Protein AF-A0A848XH91-F1 (afdb_monomer_lite)

Sequence (110 aa):
MLQIELWKRVLIWAACAAGLWFAMPNLFYTSVERHNDAVAEIELLGESPQRLEAAGAWPGALPSSLVNLGLDLRGGAHLLAEVQVTDVYADRIDAYWPDVRDALREVRAE

Secondary structure (DSSP, 8-state):
-----HHHHHHHHHHHHHHHHHHGGGGGHHHHHHHHHHHHHHHHH---HHHHHHHTTS-TTS--------HHHHT---------HHHHHHHHHHHTHHHHHHHHHHHHH-

Structure (mmCIF, N/CA/C/O backbone):
data_AF-A0A848XH91-F1
#
_entry.id   AF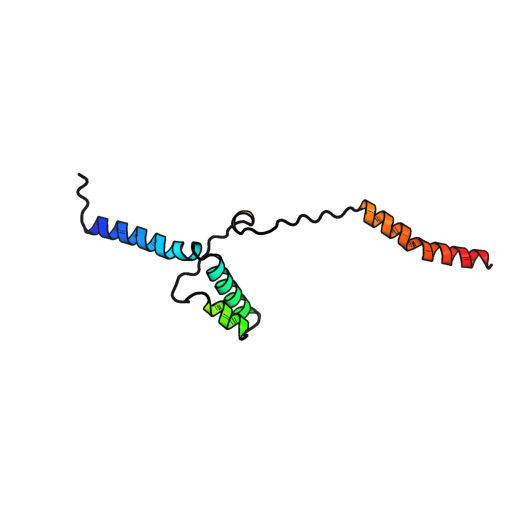-A0A848XH91-F1
#
loop_
_atom_site.group_PDB
_atom_site.id
_atom_site.type_symbol
_atom_site.label_atom_id
_atom_site.label_alt_id
_atom_site.label_comp_id
_atom_site.label_asym_id
_atom_site.label_entity_id
_atom_site.label_seq_id
_atom_site.pdbx_PDB_ins_code
_atom_site.Cartn_x
_atom_site.Cartn_y
_atom_site.Cartn_z
_atom_site.occupancy
_atom_site.B_iso_or_equiv
_atom_site.auth_seq_id
_atom_site.auth_comp_id
_atom_site.auth_asym_id
_atom_site.auth_atom_id
_atom_site.pdbx_PDB_model_num
ATOM 1 N N . MET A 1 1 ? -38.066 7.730 24.195 1.00 60.88 1 MET A N 1
ATOM 2 C CA . MET A 1 1 ? -36.630 7.426 24.398 1.00 60.88 1 MET A CA 1
ATOM 3 C C . MET A 1 1 ? -36.431 5.952 24.080 1.00 60.88 1 MET A C 1
ATOM 5 O O . MET A 1 1 ? -37.174 5.152 24.633 1.00 60.88 1 MET A O 1
ATOM 9 N N . LEU A 1 2 ? -35.535 5.584 23.156 1.00 67.75 2 LEU A N 1
ATOM 10 C CA . LEU A 1 2 ? -35.311 4.173 22.808 1.00 67.75 2 LEU A CA 1
ATOM 11 C C . LEU A 1 2 ? -34.726 3.418 24.021 1.00 67.75 2 LEU A C 1
ATOM 13 O O . LEU A 1 2 ? -33.547 3.552 24.350 1.00 67.75 2 LEU A O 1
ATOM 17 N N . GLN A 1 3 ? -35.569 2.640 24.701 1.00 83.25 3 GLN A N 1
ATOM 18 C CA . GLN A 1 3 ? -35.179 1.694 25.749 1.00 83.25 3 GLN A CA 1
ATOM 19 C C . GLN A 1 3 ? -34.543 0.473 25.065 1.00 83.25 3 GLN A C 1
ATOM 21 O O . GLN A 1 3 ? -35.234 -0.429 24.601 1.00 83.25 3 GLN A O 1
ATOM 26 N N . ILE A 1 4 ? -33.218 0.491 24.909 1.00 86.00 4 ILE A N 1
ATOM 27 C CA . ILE A 1 4 ? -32.450 -0.630 24.351 1.00 86.00 4 ILE A CA 1
ATOM 28 C C . ILE A 1 4 ? -31.841 -1.400 25.520 1.00 86.00 4 ILE A C 1
ATOM 30 O O . ILE A 1 4 ? -31.055 -0.826 26.273 1.00 86.00 4 ILE A O 1
ATOM 34 N N . GLU A 1 5 ? -32.179 -2.684 25.629 1.00 94.06 5 GLU A N 1
ATOM 35 C CA . GLU A 1 5 ? -31.619 -3.621 26.610 1.00 94.06 5 GLU A CA 1
ATOM 36 C C . GLU A 1 5 ? -30.081 -3.616 26.624 1.00 94.06 5 GLU A C 1
ATOM 38 O O . GLU A 1 5 ? -29.442 -3.531 25.569 1.00 94.06 5 GLU A O 1
ATOM 43 N N . LEU A 1 6 ? -29.476 -3.752 27.812 1.00 92.31 6 LEU A N 1
ATOM 44 C CA . LEU A 1 6 ? -28.022 -3.630 28.008 1.00 92.31 6 LEU A CA 1
ATOM 45 C C . LEU A 1 6 ? -27.223 -4.571 27.094 1.00 92.31 6 LEU A C 1
ATOM 47 O O . LEU A 1 6 ? -26.255 -4.141 26.474 1.00 92.31 6 LEU A O 1
ATOM 51 N N . TRP A 1 7 ? -27.657 -5.824 26.941 1.00 94.62 7 TRP A N 1
ATOM 52 C CA . TRP A 1 7 ? -26.965 -6.804 26.096 1.00 94.62 7 TRP A CA 1
ATOM 53 C C . TRP A 1 7 ? -26.952 -6.401 24.614 1.00 94.62 7 TRP A C 1
ATOM 55 O O . TRP A 1 7 ? -25.943 -6.582 23.936 1.00 94.62 7 TRP A O 1
ATOM 65 N N . LYS A 1 8 ? -28.035 -5.781 24.118 1.00 94.56 8 LYS A N 1
ATOM 66 C CA . LYS A 1 8 ? -28.104 -5.268 22.741 1.00 94.56 8 LYS A CA 1
ATOM 67 C C . LYS A 1 8 ? -27.130 -4.109 22.559 1.00 94.56 8 LYS A C 1
ATOM 69 O O . LYS A 1 8 ? -26.444 -4.047 21.547 1.00 94.56 8 LYS A O 1
ATOM 74 N N . ARG A 1 9 ? -27.028 -3.215 23.552 1.00 94.25 9 ARG A N 1
ATOM 75 C CA . ARG A 1 9 ? -26.046 -2.116 23.534 1.00 94.25 9 ARG A CA 1
ATOM 76 C C . ARG A 1 9 ? -24.615 -2.645 23.517 1.00 94.25 9 ARG A C 1
ATOM 78 O O . ARG A 1 9 ? -23.814 -2.159 22.728 1.00 94.25 9 ARG A O 1
ATOM 85 N N . VAL A 1 10 ? -24.312 -3.644 24.347 1.00 96.38 10 VAL A N 1
ATOM 86 C CA . VAL A 1 10 ? -22.986 -4.281 24.387 1.00 96.38 10 VAL A CA 1
ATOM 87 C C . VAL A 1 10 ? -22.643 -4.908 23.037 1.00 96.38 10 VAL A C 1
ATOM 89 O O . VAL A 1 10 ? -21.552 -4.670 22.532 1.00 96.38 10 VAL A O 1
ATOM 92 N N . LEU A 1 11 ? -23.576 -5.632 22.411 1.00 96.69 11 LEU A N 1
ATOM 93 C CA . LEU A 1 11 ? -23.356 -6.208 21.081 1.00 96.69 11 LEU A CA 1
ATOM 94 C C . LEU A 1 11 ? -23.101 -5.151 20.005 1.00 96.69 11 LEU A C 1
ATOM 96 O O . LEU A 1 11 ? -22.206 -5.331 19.184 1.00 96.69 11 LEU A O 1
ATOM 100 N N . ILE A 1 12 ? -23.855 -4.048 20.018 1.00 95.56 12 ILE A N 1
ATOM 101 C CA . ILE A 1 12 ? -23.651 -2.943 19.072 1.00 95.56 12 ILE A CA 1
ATOM 102 C C . ILE A 1 12 ? -22.238 -2.371 19.231 1.00 95.56 12 ILE A C 1
ATOM 104 O O . ILE A 1 12 ? -21.502 -2.269 18.252 1.00 95.56 12 ILE A O 1
ATOM 108 N N . TRP A 1 13 ? -21.833 -2.055 20.464 1.00 97.12 13 TRP A N 1
ATOM 109 C CA . TRP A 1 13 ? -20.495 -1.530 20.736 1.00 97.12 13 TRP A CA 1
ATOM 110 C C . TRP A 1 13 ? -19.390 -2.517 20.366 1.00 97.12 13 TRP A C 1
ATOM 112 O O . TRP A 1 13 ? -18.393 -2.105 19.779 1.00 97.12 13 TRP A O 1
ATOM 122 N N . ALA A 1 14 ? -19.574 -3.807 20.649 1.00 97.69 14 ALA A N 1
ATOM 123 C CA . ALA A 1 14 ? -18.622 -4.845 20.275 1.00 97.69 14 ALA A CA 1
ATOM 124 C C . ALA A 1 14 ? -18.463 -4.952 18.750 1.00 97.69 14 ALA A C 1
ATOM 126 O O . ALA A 1 14 ? -17.338 -5.008 18.259 1.00 97.69 14 ALA A O 1
ATOM 127 N N . ALA A 1 15 ? -19.565 -4.915 17.995 1.00 97.38 15 ALA A N 1
ATOM 128 C CA . ALA A 1 15 ? -19.528 -4.946 16.534 1.00 97.38 15 ALA A CA 1
ATOM 129 C C . ALA A 1 15 ? -18.821 -3.711 15.951 1.00 97.38 15 ALA A C 1
ATOM 131 O O . ALA A 1 15 ? -17.963 -3.846 15.078 1.00 97.38 15 ALA A O 1
ATOM 132 N N . CYS A 1 16 ? -19.121 -2.513 16.466 1.00 97.00 16 CYS A N 1
ATOM 133 C CA . CYS A 1 16 ? -18.432 -1.288 16.057 1.00 97.00 16 CYS A CA 1
ATOM 134 C C . CYS A 1 16 ? -16.933 -1.334 16.390 1.00 97.00 16 CYS A C 1
ATOM 136 O O . CYS A 1 16 ? -16.110 -0.994 15.543 1.00 97.00 16 CYS A O 1
ATOM 138 N N . ALA A 1 17 ? -16.571 -1.783 17.596 1.00 97.12 17 ALA A N 1
ATOM 139 C CA . ALA A 1 17 ? -15.179 -1.906 18.020 1.00 97.12 17 ALA A CA 1
ATOM 140 C C . ALA A 1 17 ? -14.406 -2.918 17.162 1.00 97.12 17 ALA A C 1
ATOM 142 O O . ALA A 1 17 ? -13.282 -2.634 16.755 1.00 97.12 17 ALA A O 1
ATOM 143 N N . ALA A 1 18 ? -15.018 -4.057 16.824 1.00 95.75 18 ALA A N 1
ATOM 144 C CA . ALA A 1 18 ? -14.427 -5.033 15.913 1.00 95.75 18 ALA A CA 1
ATOM 145 C C . ALA A 1 18 ? -14.200 -4.437 14.514 1.00 95.75 18 ALA A C 1
ATOM 147 O O . ALA A 1 18 ? -13.117 -4.589 13.953 1.00 95.75 18 ALA A O 1
ATOM 148 N N . GLY A 1 19 ? -15.179 -3.703 13.974 1.00 94.81 19 GLY A N 1
ATOM 149 C CA . GLY A 1 19 ? -15.027 -3.005 12.695 1.00 94.81 19 GLY A CA 1
ATOM 150 C C . GLY A 1 19 ? -13.859 -2.015 12.702 1.00 94.81 19 GLY A C 1
ATOM 151 O O . GLY A 1 19 ? -13.036 -2.027 11.790 1.00 94.81 19 GLY A O 1
ATOM 152 N N . LEU A 1 20 ? -13.738 -1.209 13.761 1.00 94.75 20 LEU A N 1
ATOM 153 C CA . LEU A 1 20 ? -12.615 -0.281 13.930 1.00 94.75 20 LEU A CA 1
ATOM 154 C C . LEU A 1 20 ? -11.274 -1.010 14.059 1.00 94.75 20 LEU A C 1
ATOM 156 O O . LEU A 1 20 ? -10.296 -0.569 13.466 1.00 94.75 20 LEU A O 1
ATOM 160 N N . TRP A 1 21 ? -11.229 -2.133 14.779 1.00 94.19 21 TRP A N 1
ATOM 161 C CA . TRP A 1 21 ? -10.019 -2.943 14.941 1.00 94.19 21 TRP A CA 1
ATOM 162 C C . TRP A 1 21 ? -9.488 -3.474 13.605 1.00 94.19 21 TRP A C 1
ATOM 164 O O . TRP A 1 21 ? -8.302 -3.337 13.317 1.00 94.19 21 TRP A O 1
ATOM 174 N N . PHE A 1 22 ? -10.364 -4.017 12.755 1.00 93.81 22 PHE A N 1
ATOM 175 C CA . PHE A 1 22 ? -9.973 -4.501 11.426 1.00 93.81 22 PHE A CA 1
ATOM 176 C C . PHE A 1 22 ? -9.721 -3.374 10.417 1.00 93.81 22 PHE A C 1
ATOM 178 O O . PHE A 1 22 ? -8.946 -3.557 9.482 1.00 93.81 22 PHE A O 1
ATOM 185 N N . ALA A 1 23 ? -10.341 -2.206 10.596 1.00 93.94 23 ALA A N 1
ATOM 186 C CA . ALA A 1 23 ? -10.102 -1.043 9.744 1.00 93.94 23 ALA A CA 1
ATOM 187 C C . ALA A 1 23 ? -8.824 -0.272 10.118 1.00 93.94 23 ALA A C 1
ATOM 189 O O . ALA A 1 23 ? -8.234 0.362 9.242 1.00 93.94 23 ALA A O 1
ATOM 190 N N . MET A 1 24 ? -8.377 -0.352 11.377 1.00 94.38 24 MET A N 1
ATOM 191 C CA . MET A 1 24 ? -7.215 0.360 11.926 1.00 94.38 24 MET A CA 1
ATOM 192 C C . MET A 1 24 ? -5.945 0.305 11.055 1.00 94.38 24 MET A C 1
ATOM 194 O O . MET A 1 24 ? -5.319 1.356 10.908 1.00 94.38 24 MET A O 1
ATOM 198 N N . PRO A 1 25 ? -5.550 -0.830 10.438 1.00 94.12 25 PRO A N 1
ATOM 199 C CA . PRO A 1 25 ? -4.327 -0.893 9.631 1.00 94.12 25 PRO A CA 1
ATOM 200 C C . PRO A 1 25 ? -4.343 0.085 8.450 1.00 94.12 25 PRO A C 1
ATOM 202 O O . PRO A 1 25 ? -3.307 0.629 8.080 1.00 94.12 25 PRO A O 1
ATOM 205 N N . ASN A 1 26 ? -5.526 0.397 7.910 1.00 92.38 26 ASN A N 1
ATOM 206 C CA . ASN A 1 26 ? -5.675 1.338 6.798 1.00 92.38 26 ASN A CA 1
ATOM 207 C C . ASN A 1 26 ? -5.355 2.791 7.197 1.00 92.38 26 ASN A C 1
ATOM 209 O O . ASN A 1 26 ? -5.048 3.598 6.325 1.00 92.38 26 ASN A O 1
ATOM 213 N N . LEU A 1 27 ? -5.386 3.133 8.494 1.00 91.31 27 LEU A N 1
ATOM 214 C CA . LEU A 1 27 ? -4.925 4.438 8.995 1.00 91.31 27 LEU A CA 1
ATOM 215 C C . LEU A 1 27 ? -3.394 4.557 8.976 1.00 91.31 27 LEU A C 1
ATOM 217 O O . LEU A 1 27 ? -2.864 5.663 8.916 1.00 91.31 27 LEU A O 1
ATOM 221 N N . PHE A 1 28 ? -2.690 3.424 9.008 1.00 92.12 28 PHE A N 1
ATOM 222 C CA . PHE A 1 28 ? -1.229 3.326 8.998 1.00 92.12 28 PHE A CA 1
ATOM 223 C C . PHE A 1 28 ? -0.736 2.634 7.725 1.00 92.12 28 PHE A C 1
ATOM 225 O O . PHE A 1 28 ? 0.181 1.814 7.763 1.00 92.12 28 PHE A O 1
ATOM 232 N N . TYR A 1 29 ? -1.365 2.974 6.598 1.00 90.75 29 TYR A N 1
ATOM 233 C CA . TYR A 1 29 ? -1.221 2.278 5.323 1.00 90.75 29 TYR A CA 1
ATOM 234 C C . TYR A 1 29 ? 0.239 1.987 4.944 1.00 90.75 29 TYR A C 1
ATOM 236 O O . TYR A 1 29 ? 0.606 0.838 4.731 1.00 90.75 29 TYR A O 1
ATOM 244 N N . THR A 1 30 ? 1.093 3.013 4.939 1.00 90.00 30 THR A N 1
ATOM 245 C CA . THR A 1 30 ? 2.499 2.911 4.514 1.00 90.00 30 THR A CA 1
ATOM 246 C C . THR A 1 30 ? 3.350 2.027 5.427 1.00 90.00 30 THR A C 1
ATOM 248 O O . THR A 1 30 ? 4.244 1.329 4.953 1.00 90.00 30 THR A O 1
ATOM 251 N N . SER A 1 31 ? 3.086 2.036 6.736 1.00 92.19 31 SER A N 1
ATOM 252 C CA . SER A 1 31 ? 3.804 1.197 7.702 1.00 92.19 31 SER A CA 1
ATOM 253 C C . SER A 1 31 ? 3.428 -0.275 7.551 1.00 92.19 31 SER A C 1
ATOM 255 O O . SER A 1 31 ? 4.299 -1.142 7.595 1.00 92.19 31 SER A O 1
ATOM 257 N N . VAL A 1 32 ? 2.136 -0.552 7.356 1.00 94.19 32 VAL A N 1
ATOM 258 C CA . VAL A 1 32 ? 1.612 -1.915 7.189 1.00 94.19 32 VAL A CA 1
ATOM 259 C C . VAL A 1 32 ? 2.009 -2.486 5.826 1.00 94.19 32 VAL A C 1
ATOM 261 O O . VAL A 1 32 ? 2.370 -3.655 5.747 1.00 94.19 32 VAL A O 1
ATOM 264 N N . GLU A 1 33 ? 2.001 -1.666 4.772 1.00 92.88 33 GLU A N 1
ATOM 265 C CA . GLU A 1 33 ? 2.470 -2.047 3.433 1.00 92.88 33 GLU A CA 1
ATOM 266 C C . GLU A 1 33 ? 3.943 -2.461 3.488 1.00 92.88 33 GLU A C 1
ATOM 268 O O . GLU A 1 33 ? 4.270 -3.584 3.122 1.00 92.88 33 GLU A O 1
ATOM 273 N N . ARG A 1 34 ? 4.808 -1.635 4.096 1.00 92.50 34 ARG A N 1
ATOM 274 C CA . ARG A 1 34 ? 6.231 -1.965 4.280 1.00 92.50 34 ARG A CA 1
ATOM 275 C C . ARG A 1 34 ? 6.450 -3.266 5.057 1.00 92.50 34 ARG A C 1
ATOM 277 O O . ARG A 1 34 ? 7.347 -4.029 4.713 1.00 92.50 34 ARG A O 1
ATOM 284 N N . HIS A 1 35 ? 5.666 -3.504 6.108 1.00 93.94 35 HIS A N 1
ATOM 285 C CA . HIS A 1 35 ? 5.730 -4.754 6.865 1.00 93.94 35 HIS A CA 1
ATOM 286 C C . HIS A 1 35 ? 5.336 -5.954 5.996 1.00 93.94 35 HIS A C 1
ATOM 288 O O . HIS A 1 35 ? 6.079 -6.930 5.939 1.00 93.94 35 HIS A O 1
ATOM 294 N N . ASN A 1 36 ? 4.194 -5.873 5.307 1.00 94.25 36 ASN A N 1
ATOM 295 C CA . ASN A 1 36 ? 3.684 -6.953 4.463 1.00 94.25 36 ASN A CA 1
ATOM 296 C C . ASN A 1 36 ? 4.643 -7.269 3.305 1.00 94.25 36 ASN A C 1
ATOM 298 O O . ASN A 1 36 ? 4.916 -8.442 3.050 1.00 94.25 36 ASN A O 1
ATOM 302 N N . ASP A 1 37 ? 5.194 -6.241 2.656 1.00 93.50 37 ASP A N 1
ATOM 303 C CA . ASP A 1 37 ? 6.176 -6.390 1.579 1.00 93.50 37 ASP A CA 1
ATOM 304 C C . ASP A 1 37 ? 7.459 -7.054 2.097 1.00 93.50 37 ASP A C 1
ATOM 306 O O . ASP A 1 37 ? 7.968 -7.991 1.485 1.00 93.50 37 ASP A O 1
ATOM 310 N N . ALA A 1 38 ? 7.949 -6.641 3.271 1.00 94.25 38 ALA A N 1
ATOM 311 C CA . ALA A 1 38 ? 9.129 -7.243 3.884 1.00 94.25 38 ALA A CA 1
ATOM 312 C C . ALA A 1 38 ? 8.909 -8.712 4.272 1.00 94.25 38 ALA A C 1
ATOM 314 O O . ALA A 1 38 ? 9.793 -9.538 4.052 1.00 94.25 38 ALA A O 1
ATOM 315 N N . VAL A 1 39 ? 7.740 -9.055 4.824 1.00 93.62 39 VAL A N 1
ATOM 316 C CA . VAL A 1 39 ? 7.382 -10.446 5.149 1.00 93.62 39 VAL A CA 1
ATOM 317 C C . VAL A 1 39 ? 7.336 -11.298 3.878 1.00 93.62 39 VAL A C 1
ATOM 319 O O . VAL A 1 39 ? 7.952 -12.363 3.845 1.00 93.62 39 VAL A O 1
ATOM 322 N N . ALA A 1 40 ? 6.705 -10.804 2.809 1.00 94.00 40 ALA A N 1
ATOM 323 C CA . ALA A 1 40 ? 6.662 -11.499 1.522 1.00 94.00 40 ALA A CA 1
ATOM 324 C C . ALA A 1 40 ? 8.064 -11.679 0.905 1.00 94.00 40 ALA A C 1
ATOM 326 O O . ALA A 1 40 ? 8.388 -12.742 0.372 1.00 94.00 40 ALA A O 1
ATOM 327 N N . GLU A 1 41 ? 8.932 -10.669 1.005 1.00 93.75 41 GLU A N 1
ATOM 328 C CA . GLU A 1 41 ? 10.321 -10.777 0.550 1.00 93.75 41 GLU A CA 1
ATOM 329 C C . GLU A 1 41 ? 11.140 -11.786 1.361 1.00 93.75 41 GLU A C 1
ATOM 331 O O . GLU A 1 41 ? 11.978 -12.481 0.786 1.00 93.75 41 GLU A O 1
ATOM 336 N N . ILE A 1 42 ? 10.926 -11.877 2.677 1.00 94.00 42 ILE A N 1
ATOM 337 C CA . ILE A 1 42 ? 11.600 -12.870 3.526 1.00 94.00 42 ILE A CA 1
ATOM 338 C C . ILE A 1 42 ? 11.193 -14.284 3.107 1.00 94.00 42 ILE A C 1
ATOM 340 O O . ILE A 1 42 ? 12.059 -15.154 3.008 1.00 94.00 42 ILE A O 1
ATOM 344 N N . GLU A 1 43 ? 9.911 -14.507 2.811 1.00 93.50 43 GLU A N 1
ATOM 345 C CA . GLU A 1 43 ? 9.418 -15.804 2.331 1.00 93.50 43 GLU A CA 1
ATOM 346 C C . GLU A 1 43 ? 10.049 -16.211 0.987 1.00 93.50 43 GLU A C 1
ATOM 348 O O . GLU A 1 43 ? 10.361 -17.385 0.782 1.00 93.50 43 GLU A O 1
ATOM 353 N N . LEU A 1 44 ? 10.274 -15.253 0.081 1.00 94.19 44 LEU A N 1
ATOM 354 C CA . LEU A 1 44 ? 10.823 -15.501 -1.259 1.00 94.19 44 LEU A CA 1
ATOM 355 C C . LEU A 1 44 ? 12.356 -15.583 -1.307 1.00 94.19 44 LEU A C 1
ATOM 357 O O . LEU A 1 44 ? 12.912 -16.412 -2.027 1.00 94.19 44 LEU A O 1
ATOM 361 N N . LEU A 1 45 ? 13.043 -14.684 -0.603 1.00 92.69 45 LEU A N 1
ATOM 362 C CA . LEU A 1 45 ? 14.482 -14.425 -0.755 1.00 92.69 45 LEU A CA 1
ATOM 363 C C . LEU A 1 45 ? 15.287 -14.732 0.513 1.00 92.69 45 LEU A C 1
ATOM 365 O O . LEU A 1 45 ? 16.512 -14.581 0.511 1.00 92.69 45 LEU A O 1
ATOM 369 N N . GLY A 1 46 ? 14.620 -15.143 1.590 1.00 91.12 46 GLY A N 1
ATOM 370 C CA . GLY A 1 46 ? 15.229 -15.409 2.885 1.00 91.12 46 GLY A CA 1
ATOM 371 C C . GLY A 1 46 ? 15.468 -14.155 3.728 1.00 91.12 46 GLY A C 1
ATOM 372 O O . GLY A 1 46 ? 15.307 -13.006 3.301 1.00 91.12 46 GLY A O 1
ATOM 373 N N . GLU A 1 47 ? 15.871 -14.388 4.970 1.00 93.12 47 GLU A N 1
ATOM 374 C CA . GLU A 1 47 ? 16.070 -13.341 5.966 1.00 93.12 47 GLU A CA 1
ATOM 375 C C . GLU A 1 47 ? 17.317 -12.496 5.662 1.00 93.12 47 GLU A C 1
ATOM 377 O O . GLU A 1 47 ? 18.411 -13.011 5.426 1.00 93.12 47 GLU A O 1
ATOM 382 N N . SER A 1 48 ? 17.159 -11.173 5.703 1.00 93.12 48 SER A N 1
ATOM 383 C CA . SER A 1 48 ? 18.271 -10.223 5.757 1.00 93.12 48 SER A CA 1
ATOM 384 C C . SER A 1 48 ? 18.060 -9.255 6.92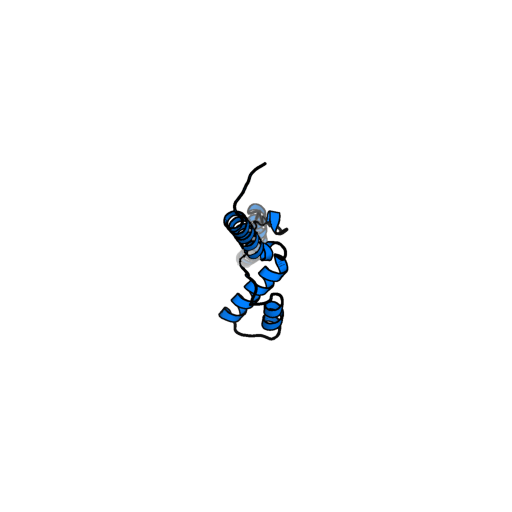4 1.00 93.12 48 SER A C 1
ATOM 386 O O . SER A 1 48 ? 16.910 -9.023 7.312 1.00 93.12 48 SER A O 1
ATOM 388 N N . PRO A 1 49 ? 19.128 -8.650 7.478 1.00 91.94 49 PRO A N 1
ATOM 389 C CA . PRO A 1 49 ? 18.998 -7.680 8.567 1.00 91.94 49 PRO A CA 1
ATOM 390 C C . PRO A 1 49 ? 18.034 -6.534 8.230 1.00 91.94 49 PRO A C 1
ATOM 392 O O . PRO A 1 49 ? 17.231 -6.134 9.066 1.00 91.94 49 PRO A O 1
ATOM 395 N N . GLN A 1 50 ? 18.063 -6.061 6.982 1.00 91.25 50 GLN A N 1
ATOM 396 C CA . GLN A 1 50 ? 17.200 -4.983 6.499 1.00 91.25 50 GLN A CA 1
ATOM 397 C C . GLN A 1 50 ? 15.731 -5.413 6.402 1.00 91.25 50 GLN A C 1
ATOM 399 O O . GLN A 1 50 ? 14.841 -4.643 6.759 1.00 91.25 50 GLN A O 1
ATOM 404 N N . ARG A 1 51 ? 15.453 -6.643 5.947 1.00 91.00 51 ARG A N 1
ATOM 405 C CA . ARG A 1 51 ? 14.072 -7.143 5.857 1.00 91.00 51 ARG A CA 1
ATOM 406 C C . ARG A 1 51 ? 13.466 -7.394 7.232 1.00 91.00 51 ARG A C 1
ATOM 408 O O . ARG A 1 51 ? 12.295 -7.100 7.434 1.00 91.00 51 ARG A O 1
ATOM 415 N N . LEU A 1 52 ? 14.259 -7.881 8.188 1.00 92.00 52 LEU A N 1
ATOM 416 C CA . LEU A 1 52 ? 13.808 -8.074 9.569 1.00 92.00 52 LEU A CA 1
ATOM 417 C C . LEU A 1 52 ? 13.451 -6.742 10.239 1.00 92.00 52 LEU A C 1
ATOM 419 O O . LEU A 1 52 ? 12.445 -6.653 10.939 1.00 92.00 52 LEU A O 1
ATOM 423 N N . GLU A 1 53 ? 14.235 -5.693 9.987 1.00 92.50 53 GLU A N 1
ATOM 424 C CA . GLU A 1 53 ? 13.925 -4.343 10.462 1.00 92.50 53 GLU A CA 1
ATOM 425 C C . GLU A 1 53 ? 12.624 -3.809 9.841 1.00 92.50 53 GLU A C 1
ATOM 427 O O . GLU A 1 53 ? 11.758 -3.303 10.557 1.00 92.50 53 GLU A O 1
ATOM 432 N N . ALA A 1 54 ? 12.442 -3.978 8.528 1.00 90.44 54 ALA A N 1
ATOM 433 C CA . ALA A 1 54 ? 11.226 -3.561 7.830 1.00 90.44 54 ALA A CA 1
ATOM 434 C C . ALA A 1 54 ? 9.982 -4.350 8.284 1.00 90.44 54 ALA A C 1
ATOM 436 O O . ALA A 1 54 ? 8.925 -3.754 8.498 1.00 90.44 54 ALA A O 1
ATOM 437 N N . ALA A 1 55 ? 10.113 -5.655 8.533 1.00 91.94 55 ALA A N 1
ATOM 438 C CA . ALA A 1 55 ? 9.069 -6.471 9.149 1.00 91.94 55 ALA A CA 1
ATOM 439 C C . ALA A 1 55 ? 8.793 -6.049 10.609 1.00 91.94 55 ALA A C 1
ATOM 441 O O . ALA A 1 55 ? 7.679 -6.195 11.100 1.00 91.94 55 ALA A O 1
ATOM 442 N N . GLY A 1 56 ? 9.753 -5.446 11.308 1.00 92.44 56 GLY A N 1
ATOM 443 C CA . GLY A 1 56 ? 9.545 -4.873 12.642 1.00 92.44 56 GLY A CA 1
ATOM 444 C C . GLY A 1 56 ? 8.695 -3.596 12.669 1.00 92.44 56 GLY A C 1
ATOM 445 O O . GLY A 1 56 ? 8.285 -3.165 13.747 1.00 92.44 56 GLY A O 1
ATOM 446 N N . ALA A 1 57 ? 8.402 -2.986 11.513 1.00 90.50 57 ALA A N 1
ATOM 447 C CA . ALA A 1 57 ? 7.669 -1.720 11.430 1.00 90.50 57 ALA A CA 1
ATOM 448 C C . ALA A 1 57 ? 6.188 -1.819 11.849 1.00 90.50 57 ALA A C 1
ATOM 450 O O . ALA A 1 57 ? 5.559 -0.793 12.122 1.00 90.50 57 ALA A O 1
ATOM 451 N N . TRP A 1 58 ? 5.633 -3.033 11.917 1.00 94.62 58 TRP A N 1
ATOM 452 C CA . TRP A 1 58 ? 4.269 -3.290 12.368 1.00 94.62 58 TRP A CA 1
ATOM 453 C C . TRP A 1 58 ? 4.231 -4.462 13.361 1.00 94.62 58 TRP A C 1
ATOM 455 O O . TRP A 1 58 ? 4.820 -5.511 13.093 1.00 94.62 58 TRP A O 1
ATOM 465 N N . PRO A 1 59 ? 3.547 -4.329 14.512 1.00 92.06 59 PRO A N 1
ATOM 466 C CA . PRO A 1 59 ? 3.419 -5.425 15.466 1.00 92.06 59 PRO A CA 1
ATOM 467 C C . PRO A 1 59 ? 2.639 -6.608 14.878 1.00 92.06 59 PRO A C 1
ATOM 469 O O . PRO A 1 59 ? 1.471 -6.463 14.526 1.00 92.06 59 PRO A O 1
ATOM 472 N N . GLY A 1 60 ? 3.221 -7.810 14.886 1.00 86.94 60 GLY A N 1
ATOM 473 C CA . GLY A 1 60 ? 2.563 -9.019 14.359 1.00 86.94 60 GLY A CA 1
ATOM 474 C C . GLY A 1 60 ? 1.295 -9.466 15.108 1.00 86.94 60 GLY A C 1
ATOM 475 O O . GLY A 1 60 ? 0.557 -10.313 14.620 1.00 8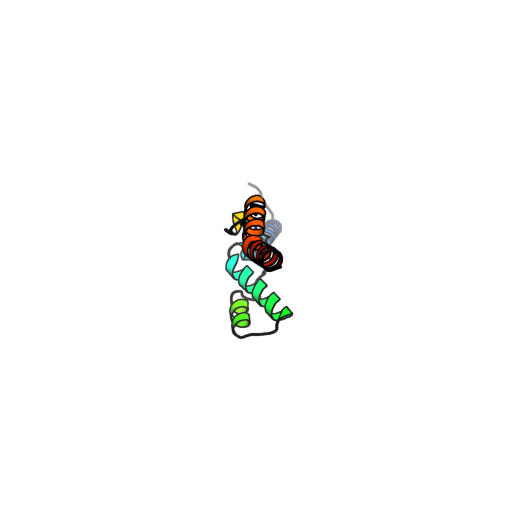6.94 60 GLY A O 1
ATOM 476 N N . ALA A 1 61 ? 1.017 -8.905 16.291 1.00 87.12 61 ALA A N 1
ATOM 477 C CA . ALA A 1 61 ? -0.229 -9.147 17.025 1.00 87.12 61 ALA A CA 1
ATOM 478 C C . ALA A 1 61 ? -1.417 -8.315 16.499 1.00 87.12 61 ALA A C 1
ATOM 480 O O . ALA A 1 61 ? -2.565 -8.585 16.860 1.00 87.12 61 ALA A O 1
ATOM 481 N N . LEU A 1 62 ? -1.151 -7.283 15.693 1.00 91.88 62 LEU A N 1
ATOM 482 C CA . LEU A 1 62 ? -2.177 -6.438 15.093 1.00 91.88 62 LEU A CA 1
ATOM 483 C C . LEU A 1 62 ? -2.582 -6.985 13.718 1.00 91.88 62 LEU A C 1
ATOM 485 O O . LEU A 1 62 ? -1.745 -7.555 13.018 1.00 91.88 62 LEU A O 1
ATOM 489 N N . PRO A 1 63 ? -3.839 -6.780 13.283 1.00 92.31 63 PRO A N 1
ATOM 490 C CA . PRO A 1 63 ? -4.231 -7.084 11.913 1.00 92.31 63 PRO A CA 1
ATOM 491 C C . PRO A 1 63 ? -3.340 -6.329 10.918 1.00 92.31 63 PRO A C 1
ATOM 493 O O . PRO A 1 63 ? -2.954 -5.189 11.171 1.00 92.31 63 PRO A O 1
ATOM 496 N N . SER A 1 64 ? -3.042 -6.944 9.778 1.00 93.94 64 SER A N 1
ATOM 497 C CA . SER A 1 64 ? -2.236 -6.347 8.702 1.00 93.94 64 SER A CA 1
ATOM 498 C C . SER A 1 64 ? -2.970 -6.307 7.355 1.00 93.94 64 SER A C 1
ATOM 500 O O . SER A 1 64 ? -2.384 -5.984 6.322 1.00 93.94 64 SER A O 1
ATOM 502 N N . SER A 1 65 ? -4.272 -6.616 7.348 1.00 91.75 65 SER A N 1
ATOM 503 C CA . SER A 1 65 ? -5.106 -6.560 6.146 1.00 91.75 65 SER A CA 1
ATOM 504 C C . SER A 1 65 ? -5.288 -5.118 5.671 1.00 91.75 65 SER A C 1
ATOM 506 O O . SER A 1 65 ? -5.873 -4.297 6.385 1.00 91.75 65 SER A O 1
ATOM 508 N N . LEU A 1 66 ? -4.844 -4.836 4.448 1.00 92.00 66 LEU A N 1
ATOM 509 C CA . LEU A 1 66 ? -5.024 -3.547 3.787 1.00 92.00 66 LEU A CA 1
ATOM 510 C C . LEU A 1 66 ? -6.053 -3.646 2.664 1.00 92.00 66 LEU A C 1
ATOM 512 O O . LEU A 1 66 ? -6.134 -4.647 1.949 1.00 92.00 66 LEU A O 1
ATOM 516 N N . VAL A 1 67 ? -6.828 -2.579 2.486 1.00 91.75 67 VAL A N 1
ATOM 517 C CA . VAL A 1 67 ? -7.651 -2.391 1.290 1.00 91.75 67 VAL A CA 1
ATOM 518 C C . VAL A 1 67 ? -6.742 -1.936 0.155 1.00 91.75 67 VAL A C 1
ATOM 520 O O . VAL A 1 67 ? -5.997 -0.972 0.303 1.00 91.75 67 VAL A O 1
ATOM 523 N N . ASN A 1 68 ? -6.823 -2.593 -1.001 1.00 88.31 68 ASN A N 1
ATOM 524 C CA . ASN A 1 68 ? -6.041 -2.202 -2.168 1.00 88.31 68 ASN A CA 1
ATOM 525 C C . ASN A 1 68 ? -6.463 -0.813 -2.662 1.00 88.31 68 ASN A C 1
ATOM 527 O O . ASN A 1 68 ? -7.471 -0.665 -3.353 1.00 88.31 68 ASN A O 1
ATOM 531 N N . LEU A 1 69 ? -5.673 0.203 -2.319 1.00 85.50 69 LEU A N 1
ATOM 532 C CA . LEU A 1 69 ? -5.850 1.550 -2.845 1.00 85.50 69 LEU A CA 1
ATOM 533 C C . LEU A 1 69 ? -5.356 1.606 -4.295 1.00 85.50 69 LEU A C 1
ATOM 535 O O . LEU A 1 69 ? -4.313 1.034 -4.617 1.00 85.50 69 LEU A O 1
ATOM 539 N N . GLY A 1 70 ? -6.102 2.284 -5.166 1.00 83.44 70 GLY A N 1
ATOM 540 C CA . GLY A 1 70 ? -5.637 2.594 -6.517 1.00 83.44 70 GLY A CA 1
ATOM 541 C C . GLY A 1 70 ? -4.470 3.586 -6.498 1.00 83.44 70 GLY A C 1
ATOM 542 O O . GLY A 1 70 ? -4.214 4.236 -5.485 1.00 83.44 70 GLY A O 1
ATOM 543 N N . LEU A 1 71 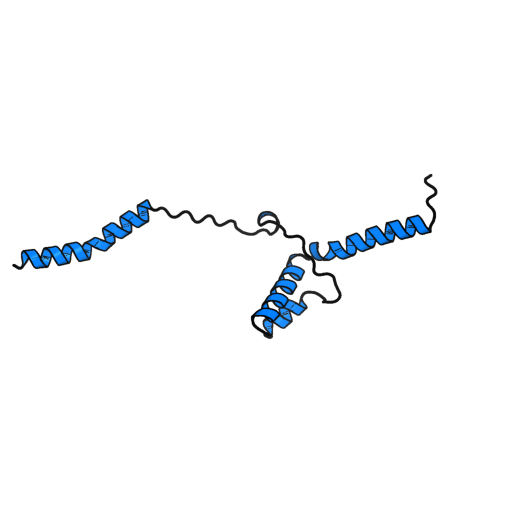? -3.787 3.731 -7.633 1.00 82.12 71 LEU A N 1
ATOM 544 C CA . LEU A 1 71 ? -2.617 4.605 -7.777 1.00 82.12 71 LEU A CA 1
ATOM 545 C C . LEU A 1 71 ? -2.887 6.061 -7.349 1.00 82.12 71 LEU A C 1
ATOM 547 O O . LEU A 1 71 ? -2.045 6.661 -6.688 1.00 82.12 71 LEU A O 1
ATOM 551 N N . ASP A 1 72 ? -4.072 6.583 -7.678 1.00 81.25 72 ASP A N 1
ATOM 552 C CA . ASP A 1 72 ? -4.517 7.941 -7.331 1.00 81.25 72 ASP A CA 1
ATOM 553 C C . ASP A 1 72 ? -4.550 8.166 -5.808 1.00 81.25 72 ASP A C 1
ATOM 555 O O . ASP A 1 72 ? -4.091 9.182 -5.299 1.00 81.25 72 ASP A O 1
ATOM 559 N N . LEU A 1 73 ? -4.994 7.154 -5.056 1.00 81.88 73 LEU A N 1
ATOM 560 C CA . LEU A 1 73 ? -5.090 7.206 -3.595 1.00 81.88 73 LEU A CA 1
ATOM 561 C C . LEU A 1 73 ? -3.779 6.832 -2.888 1.00 81.88 73 LEU A C 1
ATOM 563 O O . LEU A 1 73 ? -3.577 7.233 -1.745 1.00 81.88 73 LEU A O 1
ATOM 567 N N . ARG A 1 74 ? -2.887 6.079 -3.550 1.00 78.50 74 ARG A N 1
ATOM 568 C CA . ARG A 1 74 ? -1.529 5.792 -3.045 1.00 78.50 74 ARG A CA 1
ATOM 569 C C . ARG A 1 74 ? -0.523 6.904 -3.362 1.00 78.50 74 ARG A C 1
ATOM 571 O O . ARG A 1 74 ? 0.590 6.859 -2.851 1.00 78.50 74 ARG A O 1
ATOM 578 N N . GLY A 1 75 ? -0.889 7.887 -4.189 1.00 71.69 75 GLY A N 1
ATOM 579 C CA . GLY A 1 75 ? 0.003 8.981 -4.582 1.00 71.69 75 GLY A CA 1
ATOM 580 C C . GLY A 1 75 ? 1.157 8.544 -5.491 1.00 71.69 75 GLY A C 1
ATOM 581 O O . GLY A 1 75 ? 2.244 9.115 -5.415 1.00 71.69 75 GLY A O 1
ATOM 582 N N . GLY A 1 76 ? 0.955 7.518 -6.322 1.00 74.50 76 GLY A N 1
ATOM 583 C CA . GLY A 1 76 ? 1.968 7.070 -7.282 1.00 74.50 76 GLY A CA 1
ATOM 584 C C . GLY A 1 76 ? 1.860 7.762 -8.646 1.00 74.50 76 GLY A C 1
ATOM 585 O O . GLY A 1 76 ? 0.908 8.485 -8.929 1.00 74.50 76 GLY A O 1
ATOM 586 N N . ALA A 1 77 ? 2.843 7.529 -9.518 1.00 73.06 77 ALA A N 1
ATOM 587 C CA . ALA A 1 77 ? 2.879 8.110 -10.858 1.00 73.06 77 ALA A CA 1
ATOM 588 C C . ALA A 1 77 ? 2.371 7.118 -11.914 1.00 73.06 77 ALA A C 1
ATOM 590 O O . ALA A 1 77 ? 2.852 5.989 -11.999 1.00 73.06 77 ALA A O 1
ATOM 591 N N . HIS A 1 78 ? 1.426 7.553 -12.751 1.00 68.94 78 HIS A N 1
ATOM 592 C CA . HIS A 1 78 ? 1.018 6.807 -13.940 1.00 68.94 78 HIS A CA 1
ATOM 593 C C . HIS A 1 78 ? 1.922 7.232 -15.099 1.00 68.94 78 HIS A C 1
ATOM 595 O O . HIS A 1 78 ? 1.685 8.257 -15.739 1.00 68.94 78 HIS A O 1
ATOM 601 N N . LEU A 1 79 ? 3.002 6.484 -15.327 1.00 71.12 79 LEU A N 1
ATOM 602 C CA . LEU A 1 79 ? 3.921 6.748 -16.431 1.00 71.12 79 LEU A CA 1
ATOM 603 C C . LEU A 1 79 ? 3.383 6.086 -17.701 1.00 71.12 79 LEU A C 1
ATOM 605 O O . LEU A 1 79 ? 3.454 4.870 -17.861 1.00 71.12 79 LEU A O 1
ATOM 609 N N . LEU A 1 80 ? 2.848 6.901 -18.606 1.00 75.75 80 LEU A N 1
ATOM 610 C CA . LEU A 1 80 ? 2.556 6.493 -19.975 1.00 75.75 80 LEU A CA 1
ATOM 611 C C . LEU A 1 80 ? 3.795 6.778 -20.824 1.00 75.75 80 LEU A C 1
ATOM 613 O O . LEU A 1 80 ? 4.097 7.930 -21.122 1.00 75.75 80 LEU A O 1
ATOM 617 N N . ALA A 1 81 ? 4.532 5.727 -21.175 1.00 79.12 81 ALA A N 1
ATOM 618 C CA . ALA A 1 81 ? 5.622 5.818 -22.135 1.00 79.12 81 ALA A CA 1
ATOM 619 C C . ALA A 1 81 ? 5.061 5.555 -23.538 1.00 79.12 81 ALA A C 1
ATOM 621 O O . ALA A 1 81 ? 4.767 4.413 -23.890 1.00 79.12 81 ALA A O 1
ATOM 622 N N . GLU A 1 82 ? 4.887 6.612 -24.327 1.00 81.88 82 GLU A N 1
ATOM 623 C CA . GLU A 1 82 ? 4.568 6.499 -25.749 1.00 81.88 82 GLU A CA 1
ATOM 624 C C . GLU A 1 82 ? 5.869 6.498 -26.554 1.00 81.88 82 GLU A C 1
ATOM 626 O O . GLU A 1 82 ? 6.701 7.395 -26.416 1.00 81.88 82 GLU A O 1
ATOM 631 N N . VAL A 1 83 ? 6.062 5.470 -27.379 1.00 85.88 83 VAL A N 1
ATOM 632 C CA . VAL A 1 83 ? 7.218 5.381 -28.275 1.00 85.88 83 VAL A CA 1
ATOM 633 C C . VAL A 1 83 ? 6.827 5.970 -29.622 1.00 85.88 83 VAL A C 1
ATOM 635 O O . VAL A 1 83 ? 5.962 5.425 -30.309 1.00 85.88 83 VAL A O 1
ATOM 638 N N . GLN A 1 84 ? 7.497 7.051 -30.022 1.00 88.69 84 GLN A N 1
ATOM 639 C CA . GLN A 1 84 ? 7.324 7.641 -31.347 1.00 88.69 84 GLN A CA 1
ATOM 640 C C . GLN A 1 84 ? 8.029 6.779 -32.394 1.00 88.69 84 GLN A C 1
ATOM 642 O O . GLN A 1 84 ? 9.224 6.909 -32.650 1.00 88.69 84 GLN A O 1
ATOM 647 N N . VAL A 1 85 ? 7.281 5.851 -32.995 1.00 92.62 85 VAL A N 1
ATOM 648 C CA . VAL A 1 85 ? 7.831 4.857 -33.934 1.00 92.62 85 VAL A CA 1
ATOM 649 C C . VAL A 1 85 ? 8.480 5.527 -35.153 1.00 92.62 85 VAL A C 1
ATOM 651 O O . VAL A 1 85 ? 9.464 5.019 -35.682 1.00 92.62 85 VAL A O 1
ATOM 654 N N . THR A 1 86 ? 7.976 6.689 -35.574 1.00 92.31 86 THR A N 1
ATOM 655 C CA . THR A 1 86 ? 8.541 7.477 -36.681 1.00 92.31 86 THR A CA 1
ATOM 656 C C . THR A 1 86 ? 9.994 7.880 -36.427 1.00 92.31 86 THR A C 1
ATOM 658 O O . THR A 1 86 ? 10.817 7.746 -37.330 1.00 92.31 86 THR A O 1
ATOM 661 N N . ASP A 1 87 ? 10.323 8.296 -35.203 1.00 90.50 87 ASP A N 1
ATOM 662 C CA . ASP A 1 87 ? 11.682 8.707 -34.834 1.00 90.50 87 ASP A CA 1
ATOM 663 C C . ASP A 1 87 ? 12.619 7.490 -34.809 1.00 90.50 87 ASP A C 1
ATOM 665 O O . ASP A 1 87 ? 13.717 7.533 -35.353 1.00 90.50 87 ASP A O 1
ATOM 669 N N . VAL A 1 88 ? 12.131 6.346 -34.312 1.00 91.50 88 VAL A N 1
ATOM 670 C CA . VAL A 1 88 ? 12.872 5.071 -34.349 1.00 91.50 88 VAL A CA 1
ATOM 671 C C . VAL A 1 88 ? 13.160 4.628 -35.787 1.00 91.50 88 VAL A C 1
ATOM 673 O O . VAL A 1 88 ? 14.228 4.078 -36.064 1.00 91.50 88 VAL A O 1
ATOM 676 N N . TYR A 1 89 ? 12.227 4.846 -36.720 1.00 93.75 89 TYR A N 1
ATOM 677 C CA . TYR A 1 89 ? 12.467 4.567 -38.137 1.00 93.75 89 TYR A CA 1
ATOM 678 C C . TYR A 1 89 ? 13.527 5.494 -38.733 1.00 93.75 89 TYR A C 1
ATOM 680 O O . TYR A 1 89 ? 14.377 5.005 -39.477 1.00 93.75 89 TYR A O 1
ATOM 688 N N . ALA A 1 90 ? 13.499 6.788 -38.411 1.00 94.06 90 ALA A N 1
ATOM 689 C CA . ALA A 1 90 ? 14.503 7.745 -38.871 1.00 94.06 90 ALA A CA 1
ATOM 690 C C . ALA A 1 90 ? 15.902 7.373 -38.355 1.00 94.06 90 ALA A C 1
ATOM 692 O O . ALA A 1 90 ? 16.802 7.149 -39.166 1.00 94.06 90 ALA A O 1
ATOM 693 N N . ASP A 1 91 ? 16.044 7.158 -37.044 1.00 95.06 91 ASP A N 1
ATOM 694 C CA . ASP A 1 91 ? 17.303 6.740 -36.413 1.00 95.06 91 ASP A CA 1
ATOM 695 C C . ASP A 1 91 ? 17.842 5.443 -37.030 1.00 95.06 91 ASP A C 1
ATOM 697 O O . ASP A 1 91 ? 19.045 5.283 -37.248 1.00 95.06 91 ASP A O 1
ATOM 701 N N . ARG A 1 92 ? 16.946 4.499 -37.350 1.00 94.56 92 ARG A N 1
ATOM 702 C CA . ARG A 1 92 ? 17.326 3.235 -37.986 1.00 94.56 92 ARG A CA 1
ATOM 703 C C . ARG A 1 92 ? 17.824 3.424 -39.417 1.00 94.56 92 ARG A C 1
ATOM 705 O O . ARG A 1 92 ? 18.754 2.726 -39.810 1.00 94.56 92 ARG A O 1
ATOM 712 N N . ILE A 1 93 ? 17.214 4.317 -40.195 1.00 94.44 93 ILE A N 1
ATOM 713 C CA . IL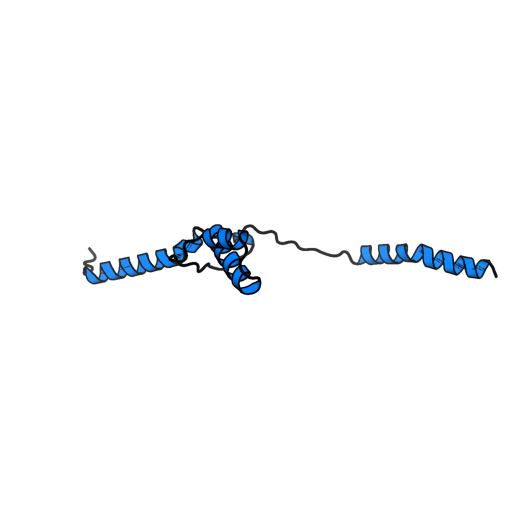E A 1 93 ? 17.679 4.637 -41.552 1.00 94.44 93 ILE A CA 1
ATOM 714 C C . ILE A 1 93 ? 19.027 5.361 -41.502 1.00 94.44 93 ILE A C 1
ATOM 716 O O . ILE A 1 93 ? 19.934 4.985 -42.246 1.00 94.44 93 ILE A O 1
ATOM 720 N N . ASP A 1 94 ? 19.196 6.316 -40.590 1.00 95.31 94 ASP A N 1
ATOM 721 C CA . ASP A 1 94 ? 20.458 7.040 -40.411 1.00 95.31 94 ASP A CA 1
ATOM 722 C C . ASP A 1 94 ? 21.595 6.104 -39.974 1.00 95.31 94 ASP A C 1
ATOM 724 O O . ASP A 1 94 ? 22.722 6.208 -40.468 1.00 95.31 94 ASP A O 1
ATOM 728 N N . ALA A 1 95 ? 21.296 5.120 -39.121 1.00 95.88 95 ALA A N 1
ATOM 729 C CA . ALA A 1 95 ? 22.260 4.108 -38.698 1.00 95.88 95 ALA A CA 1
ATOM 730 C C . ALA A 1 95 ? 22.782 3.230 -39.852 1.00 95.88 95 ALA A C 1
ATOM 732 O O . ALA A 1 95 ? 23.894 2.718 -39.747 1.00 95.88 95 ALA A O 1
ATOM 733 N N . TYR A 1 96 ? 22.036 3.079 -40.956 1.00 96.31 96 TYR A N 1
ATOM 734 C CA . TYR A 1 96 ? 22.492 2.328 -42.136 1.00 96.31 96 TYR A CA 1
ATOM 735 C C . TYR A 1 96 ? 23.473 3.106 -43.024 1.00 96.31 96 TYR A C 1
ATOM 737 O O . TYR A 1 96 ? 24.076 2.525 -43.929 1.00 96.31 96 TYR A O 1
ATOM 745 N N . TRP A 1 97 ? 23.667 4.409 -42.796 1.00 95.12 97 TRP A N 1
ATOM 746 C CA . TRP A 1 97 ? 24.534 5.235 -43.639 1.00 95.12 97 TRP A CA 1
ATOM 747 C C . TRP A 1 97 ? 25.980 4.713 -43.781 1.00 95.12 97 TRP A C 1
ATOM 749 O O . TRP A 1 97 ? 26.475 4.671 -44.913 1.00 95.12 97 TRP A O 1
ATOM 759 N N . PRO A 1 98 ? 26.682 4.292 -42.705 1.00 94.88 98 PRO A N 1
ATOM 760 C CA . PRO A 1 98 ? 28.039 3.761 -42.819 1.00 94.88 98 PRO A CA 1
ATOM 761 C C . PRO A 1 98 ? 28.100 2.482 -43.660 1.00 94.88 98 PRO A C 1
ATOM 763 O O . PRO A 1 98 ? 28.967 2.380 -44.524 1.00 94.88 98 PRO A O 1
ATOM 766 N N . ASP A 1 99 ? 27.147 1.566 -43.469 1.00 94.62 99 ASP A N 1
ATOM 767 C CA . ASP A 1 99 ? 27.088 0.289 -44.189 1.00 94.62 99 ASP A CA 1
ATOM 768 C C . ASP A 1 99 ? 26.874 0.512 -45.692 1.00 94.62 99 ASP A C 1
ATOM 770 O O . ASP A 1 99 ? 27.572 -0.066 -46.527 1.00 94.62 99 ASP A O 1
ATOM 774 N N . VAL A 1 100 ? 25.948 1.410 -46.050 1.00 94.19 100 VAL A N 1
ATOM 775 C CA . VAL A 1 100 ? 25.693 1.784 -47.450 1.00 94.19 100 VAL A CA 1
ATOM 776 C C . VAL A 1 100 ? 26.924 2.448 -48.066 1.00 94.19 100 VAL A C 1
ATOM 778 O O . VAL A 1 100 ? 27.300 2.132 -49.196 1.00 94.19 100 VAL A O 1
ATOM 781 N N . ARG A 1 101 ? 27.580 3.357 -47.334 1.00 94.19 101 ARG A N 1
ATOM 782 C CA . ARG A 1 101 ? 28.809 4.019 -47.791 1.00 94.19 101 ARG A CA 1
ATOM 783 C C . ARG A 1 101 ? 29.920 3.007 -48.058 1.00 94.19 101 ARG A C 1
ATOM 785 O O . ARG A 1 101 ? 30.601 3.120 -49.078 1.00 94.19 101 ARG A O 1
ATOM 792 N N . ASP A 1 102 ? 30.125 2.066 -47.145 1.00 94.94 102 ASP A N 1
ATOM 793 C CA . ASP A 1 102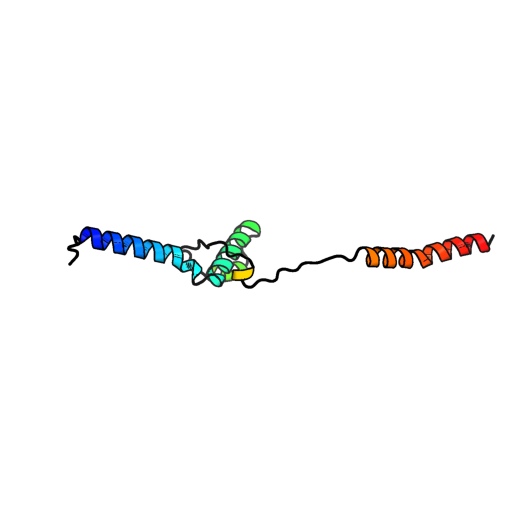 ? 31.216 1.100 -47.234 1.00 94.94 102 ASP A CA 1
ATOM 794 C C . ASP A 1 102 ? 30.966 0.106 -48.380 1.00 94.94 102 ASP A C 1
ATOM 796 O O . ASP A 1 102 ? 31.856 -0.083 -49.211 1.00 94.94 102 ASP A O 1
ATOM 800 N N . ALA A 1 103 ? 29.729 -0.377 -48.544 1.00 93.25 103 ALA A N 1
ATOM 801 C CA . ALA A 1 103 ? 29.336 -1.207 -49.686 1.00 93.25 103 ALA A CA 1
ATOM 802 C C . ALA A 1 103 ? 29.532 -0.493 -51.041 1.00 93.25 103 ALA A C 1
ATOM 804 O O . ALA A 1 103 ? 30.051 -1.073 -51.994 1.00 93.25 103 ALA A O 1
ATOM 805 N N . LEU A 1 104 ? 29.166 0.791 -51.143 1.00 93.19 104 LEU A N 1
ATOM 806 C CA . LEU A 1 104 ? 29.370 1.573 -52.372 1.00 93.19 104 LEU A CA 1
ATOM 807 C C . LEU A 1 104 ? 30.849 1.871 -52.653 1.00 93.19 104 LEU A C 1
ATOM 809 O O . LEU A 1 104 ? 31.243 2.020 -53.813 1.00 93.19 104 LEU A O 1
ATOM 813 N N . ARG A 1 105 ? 31.680 1.983 -51.611 1.00 93.69 105 ARG A N 1
ATOM 814 C CA . ARG A 1 105 ? 33.123 2.197 -51.760 1.00 93.69 105 ARG A CA 1
ATOM 815 C C . ARG A 1 105 ? 33.812 0.979 -52.368 1.00 93.69 105 ARG A C 1
ATOM 817 O O . ARG A 1 105 ? 34.704 1.178 -53.189 1.00 93.69 105 ARG A O 1
ATOM 824 N N . GLU A 1 106 ? 33.415 -0.230 -51.980 1.00 90.38 106 GLU A N 1
ATOM 825 C CA . GLU A 1 106 ? 33.947 -1.475 -52.552 1.00 90.38 106 GLU A CA 1
ATOM 826 C C . GLU A 1 106 ? 33.660 -1.562 -54.054 1.00 90.38 106 GLU A C 1
ATOM 828 O O . GLU A 1 106 ? 34.592 -1.716 -54.837 1.00 90.38 106 GLU A O 1
ATOM 833 N N . VAL A 1 107 ? 32.412 -1.316 -54.468 1.00 90.50 107 VAL A N 1
ATOM 834 C CA . VAL A 1 107 ? 32.008 -1.330 -55.890 1.00 90.50 107 VAL A CA 1
ATOM 835 C C . VAL A 1 107 ? 32.747 -0.278 -56.727 1.00 90.50 107 VAL A C 1
ATOM 837 O O . VAL A 1 107 ? 32.991 -0.489 -57.907 1.00 90.50 107 VAL A O 1
ATOM 840 N N . ARG A 1 108 ? 33.110 0.874 -56.147 1.00 84.56 108 ARG A N 1
ATOM 841 C CA . ARG A 1 108 ? 33.870 1.923 -56.856 1.00 84.56 108 ARG A CA 1
ATOM 842 C C . ARG A 1 108 ? 35.356 1.577 -57.037 1.00 84.56 108 ARG A C 1
ATOM 844 O O . ARG A 1 108 ? 36.023 2.219 -57.847 1.00 84.56 108 ARG A O 1
ATOM 851 N N . ALA A 1 109 ? 35.897 0.688 -56.209 1.00 77.62 109 ALA A N 1
ATOM 852 C CA . ALA A 1 109 ? 37.308 0.313 -56.245 1.00 77.62 109 ALA A CA 1
ATOM 853 C C . ALA A 1 109 ? 37.606 -0.830 -57.235 1.00 77.62 109 ALA A C 1
ATOM 855 O O . ALA A 1 109 ? 38.783 -1.064 -57.519 1.00 77.62 109 ALA A O 1
ATOM 856 N N . GLU A 1 110 ? 36.567 -1.499 -57.745 1.00 60.91 110 GLU A N 1
ATOM 857 C CA . GLU A 1 110 ? 36.596 -2.344 -58.951 1.00 60.91 110 GLU A CA 1
ATOM 858 C C . GLU A 1 110 ? 36.527 -1.508 -60.239 1.00 60.91 110 GLU A C 1
ATOM 860 O O . GLU A 1 110 ? 37.209 -1.901 -61.215 1.00 60.91 110 GLU A O 1
#

pLDDT: mean 90.04, std 7.53, range [60.88, 97.69]

Radius of gyration: 30.71 Å; chains: 1; bounding box: 74×25×87 Å

Foldseek 3Di:
DPPDDPVRVVVVVVVVVVVCQQCVLQVVVVLLVQLVVLVVCCVVPNDDPVSVVSVVSDDPVGDSDYDDDDCVVVVHDDDDDDDPVVVVVVVVVVVCVVVVVVVVVVVVVD